Protein AF-A0A2M8GK07-F1 (afdb_monomer)

InterPro domains:
  IPR038731 Glycosyltransferase RgtA/B/C/D-like [PF13231] (9-97)
  IPR050297 Lipid A-modifying glycosyltransferase 83 [PTHR33908] (8-97)

Foldseek 3Di:
DPPPPDPADCVLVVQLVVLCVVPPPDLRSQQVRLLVLLVLLLVLQLLQCVLVVHDNVVSVVVSVCSVPPPVSVVCSRVNGPVSNVSSCVSNVSSVVSVVVVVVVD

Organism: NCBI:txid1974874

Mean predicted aligned error: 6.77 Å

pLDDT: mean 85.04, std 12.64, range [40.5, 95.69]

Structure (mmCIF, N/CA/C/O backbone):
data_AF-A0A2M8GK07-F1
#
_entry.id   AF-A0A2M8GK07-F1
#
loop_
_atom_site.group_PDB
_atom_site.id
_atom_site.type_symbol
_atom_site.label_atom_id
_atom_site.label_alt_id
_atom_site.label_comp_id
_atom_site.label_asym_id
_atom_site.label_entity_id
_atom_site.label_seq_id
_atom_site.pdbx_PDB_ins_code
_atom_site.Cartn_x
_atom_site.Cartn_y
_atom_site.Cartn_z
_atom_site.occupancy
_atom_site.B_iso_or_equiv
_atom_site.auth_seq_id
_atom_site.auth_comp_id
_atom_site.auth_asym_id
_atom_site.auth_atom_id
_atom_site.pdbx_PDB_model_num
ATOM 1 N N . MET A 1 1 ? 33.865 10.974 -9.893 1.00 40.50 1 MET A N 1
ATOM 2 C CA . MET A 1 1 ? 32.898 9.904 -10.215 1.00 40.50 1 MET A CA 1
ATOM 3 C C . MET A 1 1 ? 31.632 10.113 -9.389 1.00 40.50 1 MET A C 1
ATOM 5 O O . MET A 1 1 ? 31.459 9.487 -8.359 1.00 40.50 1 MET A O 1
ATOM 9 N N . HIS A 1 2 ? 30.762 11.023 -9.822 1.00 51.66 2 HIS A N 1
ATOM 10 C CA . HIS A 1 2 ? 29.378 11.112 -9.348 1.00 51.66 2 HIS A CA 1
ATOM 11 C C . HIS A 1 2 ? 28.508 11.088 -10.604 1.00 51.66 2 HIS A C 1
ATOM 13 O O . HIS A 1 2 ? 28.140 12.134 -11.117 1.00 51.66 2 HIS A O 1
ATOM 19 N N . SER A 1 3 ? 28.298 9.898 -11.177 1.00 50.38 3 SER A N 1
ATOM 20 C CA . SER A 1 3 ? 27.507 9.755 -12.414 1.00 50.38 3 SER A CA 1
ATOM 21 C C . SER A 1 3 ? 26.013 9.539 -12.147 1.00 50.38 3 SER A C 1
ATOM 23 O O . SER A 1 3 ? 25.218 9.612 -13.073 1.00 50.38 3 SER A O 1
ATOM 25 N N . PHE A 1 4 ? 25.627 9.303 -10.890 1.00 51.72 4 PHE A N 1
ATOM 26 C CA . PHE A 1 4 ? 24.236 9.130 -10.471 1.00 51.72 4 PHE A CA 1
ATOM 27 C C . PHE A 1 4 ? 23.971 9.953 -9.207 1.00 51.72 4 PHE A C 1
ATOM 29 O O . PHE A 1 4 ? 23.686 9.404 -8.147 1.00 51.72 4 PHE A O 1
ATOM 36 N N . SER A 1 5 ? 24.099 11.281 -9.278 1.00 56.47 5 SER A N 1
ATOM 37 C CA . SER A 1 5 ? 23.607 12.196 -8.230 1.00 56.47 5 SER A CA 1
ATOM 38 C C . SER A 1 5 ? 22.070 12.272 -8.232 1.00 56.47 5 SER A C 1
ATOM 40 O O . SER A 1 5 ? 21.487 13.354 -8.191 1.00 56.47 5 SER A O 1
ATOM 42 N N . GLU A 1 6 ? 21.414 11.120 -8.357 1.00 61.97 6 GLU A N 1
ATOM 43 C CA . GLU A 1 6 ? 19.968 10.975 -8.394 1.00 61.97 6 GLU A CA 1
ATOM 44 C C . GLU A 1 6 ? 19.504 10.642 -6.970 1.00 61.97 6 GLU A C 1
ATOM 46 O O . GLU A 1 6 ? 19.777 9.561 -6.449 1.00 61.97 6 GLU A O 1
ATOM 51 N N . TRP A 1 7 ? 18.810 11.576 -6.319 1.00 62.22 7 TRP A N 1
ATOM 52 C CA . TRP A 1 7 ? 18.302 11.424 -4.948 1.00 62.22 7 TRP A CA 1
ATOM 53 C C . TRP A 1 7 ? 17.007 10.600 -4.902 1.00 62.22 7 TRP A C 1
ATOM 55 O O . TRP A 1 7 ? 16.015 11.011 -4.302 1.00 62.22 7 TRP A O 1
ATOM 6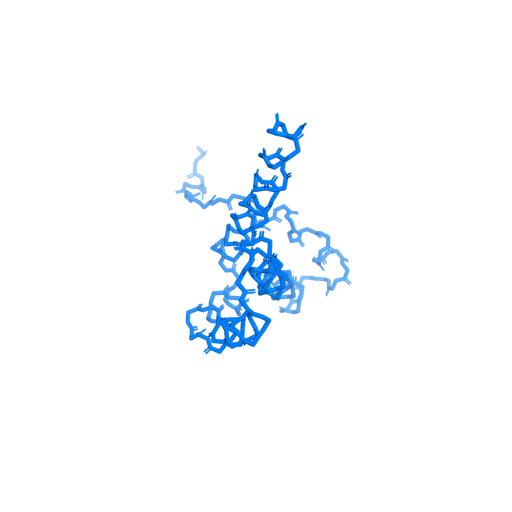5 N N . ARG A 1 8 ? 16.987 9.442 -5.566 1.00 66.62 8 ARG A N 1
ATOM 66 C CA . ARG A 1 8 ? 15.839 8.526 -5.540 1.00 66.62 8 ARG A CA 1
ATOM 67 C C . ARG A 1 8 ? 15.988 7.522 -4.415 1.00 66.62 8 ARG A C 1
ATOM 69 O O . ARG A 1 8 ? 17.069 6.987 -4.184 1.00 66.62 8 ARG A O 1
ATOM 76 N N . ALA A 1 9 ? 14.883 7.231 -3.735 1.00 76.06 9 ALA A N 1
ATOM 77 C CA . ALA A 1 9 ? 14.857 6.185 -2.725 1.00 76.06 9 ALA A CA 1
ATOM 78 C C . ALA A 1 9 ? 15.118 4.820 -3.397 1.00 76.06 9 ALA A C 1
ATOM 80 O O . ALA A 1 9 ? 14.277 4.354 -4.170 1.00 76.06 9 ALA A O 1
ATOM 81 N N . PRO A 1 10 ? 16.240 4.133 -3.100 1.00 78.69 10 PRO A N 1
ATOM 82 C CA . PRO A 1 10 ? 16.615 2.910 -3.810 1.00 78.69 10 PRO A CA 1
ATOM 83 C C . PRO A 1 10 ? 15.772 1.699 -3.387 1.00 78.69 10 PRO A C 1
ATOM 85 O O . PRO A 1 10 ? 15.906 0.621 -3.959 1.00 78.69 10 PRO A O 1
ATOM 88 N N . GLY A 1 11 ? 14.892 1.851 -2.389 1.00 83.12 11 GLY A N 1
ATOM 89 C CA . GLY A 1 11 ? 14.083 0.760 -1.843 1.00 83.12 11 GLY A CA 1
ATOM 90 C C . GLY A 1 11 ? 13.260 0.035 -2.906 1.00 83.12 11 GLY A C 1
ATOM 91 O O . GLY A 1 11 ? 13.220 -1.192 -2.917 1.00 83.12 11 GLY A O 1
ATOM 92 N N . LEU A 1 12 ? 12.674 0.775 -3.851 1.00 84.69 12 LEU A N 1
ATOM 93 C CA . LEU A 1 12 ? 11.911 0.172 -4.941 1.00 84.69 12 LEU A CA 1
ATOM 94 C C . LEU A 1 12 ? 12.812 -0.640 -5.888 1.00 84.69 12 LEU A C 1
ATOM 96 O O . LEU A 1 12 ? 12.431 -1.739 -6.272 1.00 84.69 12 LEU A O 1
ATOM 100 N N . MET A 1 13 ? 14.037 -0.187 -6.173 1.00 84.75 13 MET A N 1
ATOM 101 C CA . MET A 1 13 ? 14.981 -0.917 -7.037 1.00 84.75 13 MET A CA 1
ATOM 102 C C . MET A 1 13 ? 15.346 -2.293 -6.469 1.00 84.75 13 MET A C 1
ATOM 104 O O . MET A 1 13 ? 15.322 -3.286 -7.194 1.00 84.75 13 MET A O 1
ATOM 108 N N . TYR A 1 14 ? 15.634 -2.376 -5.166 1.00 88.25 14 TYR A N 1
ATOM 109 C CA . TYR A 1 14 ? 15.964 -3.653 -4.523 1.00 88.25 14 TYR A CA 1
ATOM 110 C C . TYR A 1 14 ? 14.785 -4.620 -4.524 1.00 88.25 14 TYR A C 1
ATOM 112 O O . TYR A 1 14 ? 14.939 -5.806 -4.808 1.00 88.25 14 TYR A O 1
ATOM 120 N N . VAL A 1 15 ? 13.593 -4.105 -4.239 1.00 88.38 15 VAL A N 1
ATOM 121 C CA . VAL A 1 15 ? 12.374 -4.910 -4.174 1.00 88.38 15 VAL A CA 1
ATOM 122 C C . VAL A 1 15 ? 11.935 -5.391 -5.560 1.00 88.38 15 VAL A C 1
ATOM 124 O O . VAL A 1 15 ? 11.298 -6.435 -5.671 1.00 88.38 15 VAL A O 1
ATOM 127 N N . MET A 1 16 ? 12.310 -4.683 -6.625 1.00 88.12 16 MET A N 1
ATOM 128 C CA . MET A 1 16 ? 12.039 -5.091 -8.003 1.00 88.12 16 MET A CA 1
ATOM 129 C C . MET A 1 16 ? 12.948 -6.208 -8.519 1.00 88.12 16 MET A C 1
ATOM 131 O O . MET A 1 16 ? 12.544 -6.927 -9.431 1.00 88.12 16 MET A O 1
ATOM 135 N N . MET A 1 17 ? 14.130 -6.405 -7.929 1.00 88.50 17 MET A N 1
ATOM 136 C CA . MET A 1 17 ? 15.085 -7.444 -8.334 1.00 88.50 17 MET A CA 1
ATOM 137 C C . MET A 1 17 ? 14.461 -8.852 -8.495 1.00 88.50 17 MET A C 1
ATOM 139 O O . MET A 1 17 ? 14.679 -9.461 -9.544 1.00 88.50 17 MET A O 1
ATOM 143 N N . PRO A 1 18 ? 13.650 -9.384 -7.553 1.00 89.12 18 PRO A N 1
ATOM 144 C CA . PRO A 1 18 ? 12.994 -10.682 -7.741 1.00 89.12 18 PRO A CA 1
ATOM 145 C C . PRO A 1 18 ? 11.964 -10.690 -8.879 1.00 89.12 18 PRO A C 1
ATOM 147 O O . PRO A 1 18 ? 11.862 -11.683 -9.593 1.00 89.12 18 PRO A O 1
ATOM 150 N N . PHE A 1 19 ? 11.230 -9.595 -9.095 1.00 88.56 19 PHE A N 1
ATOM 151 C CA . PHE A 1 19 ? 10.251 -9.511 -10.185 1.00 88.56 19 PHE A CA 1
ATOM 152 C C . PHE A 1 19 ? 10.945 -9.510 -11.550 1.00 88.56 19 PHE A C 1
ATOM 154 O O . PHE A 1 19 ? 10.533 -10.235 -12.451 1.00 88.56 19 PHE A O 1
ATOM 161 N N . ILE A 1 20 ? 12.048 -8.772 -11.678 1.00 89.81 20 ILE A N 1
ATOM 162 C CA . ILE A 1 20 ? 12.864 -8.743 -12.897 1.00 89.81 20 ILE A CA 1
ATOM 163 C C . ILE A 1 20 ? 13.534 -10.103 -13.140 1.00 89.81 20 ILE A C 1
ATOM 165 O O . ILE A 1 20 ? 13.640 -10.536 -14.280 1.00 89.81 20 ILE A O 1
ATOM 169 N N . SER A 1 21 ? 13.944 -10.814 -12.086 1.00 89.06 21 SER A N 1
ATOM 170 C CA . SER A 1 21 ? 14.508 -12.165 -12.214 1.00 89.06 21 SER A CA 1
ATOM 171 C C . SER A 1 21 ? 13.505 -13.172 -12.800 1.00 89.06 21 SER A C 1
ATOM 173 O O . SER A 1 21 ? 13.878 -14.017 -13.608 1.00 89.06 21 SER A O 1
ATOM 175 N N . ILE A 1 22 ? 12.221 -13.059 -12.436 1.00 90.38 22 ILE A N 1
ATOM 176 C CA . ILE A 1 22 ? 11.161 -13.971 -12.898 1.00 90.38 22 ILE A CA 1
ATOM 177 C C . ILE A 1 22 ? 10.660 -13.599 -14.301 1.00 90.38 22 ILE A C 1
ATOM 179 O O . ILE A 1 22 ? 10.482 -14.476 -15.142 1.00 90.38 22 ILE A O 1
ATOM 183 N N . PHE A 1 23 ? 10.405 -12.312 -14.551 1.00 87.19 23 PHE A N 1
ATOM 184 C CA . PHE A 1 23 ? 9.777 -11.827 -15.789 1.00 87.19 23 PHE A CA 1
ATOM 185 C C . PHE A 1 23 ? 10.779 -11.324 -16.839 1.00 87.19 23 PHE A C 1
ATOM 187 O O . PHE A 1 23 ? 10.387 -10.993 -17.955 1.00 87.19 23 PHE A O 1
ATOM 194 N N . GLY A 1 24 ? 12.066 -11.261 -16.500 1.00 88.31 24 GLY A N 1
ATOM 195 C CA . GLY A 1 24 ? 13.106 -10.678 -17.339 1.00 88.31 24 GLY A CA 1
ATOM 196 C C . GLY A 1 24 ? 13.102 -9.146 -17.336 1.00 88.31 24 GLY A C 1
ATOM 197 O O . GLY A 1 24 ? 12.310 -8.484 -16.662 1.00 88.31 24 GLY A O 1
ATOM 198 N N . LEU A 1 25 ? 14.008 -8.569 -18.128 1.00 85.94 25 LEU A N 1
ATOM 199 C CA . LEU A 1 25 ? 14.140 -7.122 -18.358 1.00 85.94 25 LEU A CA 1
ATOM 200 C C . LEU A 1 25 ? 13.110 -6.599 -19.377 1.00 85.94 25 LEU A C 1
ATOM 202 O O . LEU A 1 25 ? 13.427 -5.764 -20.220 1.00 85.94 25 LEU A O 1
ATOM 206 N N . ASP A 1 26 ? 11.890 -7.123 -19.318 1.00 88.31 26 ASP A N 1
ATOM 207 C CA . ASP A 1 26 ? 10.782 -6.715 -20.176 1.00 88.31 26 ASP A CA 1
ATOM 208 C C . ASP A 1 26 ? 9.887 -5.683 -19.464 1.00 88.31 26 ASP A C 1
ATOM 210 O O . ASP A 1 26 ? 9.976 -5.475 -18.247 1.00 88.31 26 ASP A O 1
ATOM 214 N N . GLU A 1 27 ? 8.978 -5.050 -20.205 1.00 85.75 27 GLU A N 1
ATOM 215 C CA . GLU A 1 27 ? 8.013 -4.086 -19.664 1.00 85.75 27 GLU A CA 1
ATOM 216 C C . GLU A 1 27 ? 7.202 -4.671 -18.501 1.00 85.75 27 GLU A C 1
ATOM 218 O O . GLU A 1 27 ? 6.885 -3.966 -17.538 1.00 85.75 27 GLU A O 1
ATOM 223 N N . TRP A 1 28 ? 6.911 -5.971 -18.551 1.00 84.25 28 TRP A N 1
ATOM 224 C CA . TRP A 1 28 ? 6.232 -6.695 -17.481 1.00 84.25 28 TRP A CA 1
ATOM 225 C C . TRP A 1 28 ? 7.067 -6.780 -16.202 1.00 84.25 28 TRP A C 1
ATOM 227 O O . TRP A 1 28 ? 6.542 -6.509 -15.121 1.00 84.25 28 TRP A O 1
ATOM 237 N N . GLY A 1 29 ? 8.367 -7.069 -16.298 1.00 84.81 29 GLY A N 1
ATOM 238 C CA . GLY A 1 29 ? 9.240 -7.185 -15.125 1.00 84.81 29 GLY A CA 1
ATOM 239 C C . GLY A 1 29 ? 9.355 -5.881 -14.340 1.00 84.81 29 GLY A C 1
ATOM 240 O O . GLY A 1 29 ? 9.373 -5.891 -13.108 1.00 84.81 29 GLY A O 1
ATOM 241 N N . VAL A 1 30 ? 9.335 -4.747 -15.044 1.00 85.06 30 VAL A N 1
ATOM 242 C CA . VAL A 1 30 ? 9.421 -3.419 -14.422 1.00 85.06 30 VAL A CA 1
ATOM 243 C C . VAL A 1 30 ? 8.055 -2.924 -13.915 1.00 85.06 30 VAL A C 1
ATOM 245 O O . VAL A 1 30 ? 7.978 -2.179 -12.941 1.00 85.06 30 VAL A O 1
ATOM 248 N N . ARG A 1 31 ? 6.940 -3.343 -14.523 1.00 85.31 31 ARG A N 1
ATOM 249 C CA . ARG A 1 31 ? 5.601 -2.851 -14.142 1.00 85.31 31 ARG A CA 1
ATOM 250 C C . ARG A 1 31 ? 4.913 -3.690 -13.070 1.00 85.31 31 ARG A C 1
ATOM 252 O O . ARG A 1 31 ? 4.167 -3.138 -12.265 1.00 85.31 31 ARG A O 1
ATOM 259 N N . VAL A 1 32 ? 5.157 -5.000 -13.026 1.00 88.12 32 VAL A N 1
ATOM 260 C CA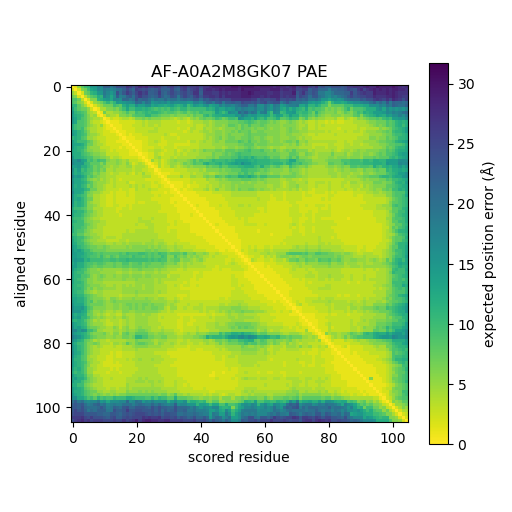 . VAL A 1 32 ? 4.463 -5.901 -12.089 1.00 88.12 32 VAL A CA 1
ATOM 261 C C . VAL A 1 32 ? 4.813 -5.583 -10.636 1.00 88.12 32 VAL A C 1
ATOM 263 O O . VAL A 1 32 ? 3.912 -5.536 -9.803 1.00 88.12 32 VAL A O 1
ATOM 266 N N . GLY A 1 33 ? 6.083 -5.303 -10.325 1.00 88.88 33 GLY A N 1
ATOM 267 C CA . GLY A 1 33 ? 6.512 -4.996 -8.955 1.00 88.88 33 GLY A CA 1
ATOM 268 C C . GLY A 1 33 ? 5.703 -3.852 -8.318 1.00 88.88 33 GLY A C 1
ATOM 269 O O . GLY A 1 33 ? 4.997 -4.083 -7.335 1.00 88.88 33 GLY A O 1
ATOM 270 N N . PRO A 1 34 ? 5.726 -2.633 -8.887 1.00 90.12 34 PRO A N 1
ATOM 271 C CA . PRO A 1 34 ? 4.966 -1.489 -8.376 1.00 90.12 34 PRO A CA 1
ATOM 272 C C . PRO A 1 34 ? 3.450 -1.717 -8.306 1.00 90.12 34 PRO A C 1
ATOM 274 O O . PRO A 1 34 ? 2.803 -1.261 -7.361 1.00 90.12 34 PRO A O 1
ATOM 277 N N . VAL A 1 35 ? 2.876 -2.457 -9.264 1.00 90.75 35 VAL A N 1
ATOM 278 C CA . VAL A 1 35 ? 1.450 -2.820 -9.253 1.00 90.75 35 VAL A CA 1
ATOM 279 C C . VAL A 1 35 ? 1.119 -3.708 -8.056 1.00 90.75 35 VAL A C 1
ATOM 281 O O . VAL A 1 35 ? 0.127 -3.456 -7.375 1.00 90.75 35 VAL A O 1
ATOM 284 N N . VAL A 1 36 ? 1.963 -4.696 -7.743 1.00 92.31 36 VAL A N 1
ATOM 285 C CA . VAL A 1 36 ? 1.777 -5.567 -6.572 1.00 92.31 36 VAL A CA 1
ATOM 286 C C . VAL A 1 36 ? 1.756 -4.748 -5.280 1.00 92.31 36 VAL A C 1
ATOM 288 O O . VAL A 1 36 ? 0.844 -4.922 -4.472 1.00 92.31 36 VAL A O 1
ATOM 291 N N . PHE A 1 37 ? 2.684 -3.801 -5.100 1.00 92.25 37 PHE A N 1
ATOM 292 C CA . PHE A 1 37 ? 2.671 -2.912 -3.926 1.00 92.25 37 PHE A CA 1
ATOM 293 C C . PHE A 1 37 ? 1.478 -1.954 -3.917 1.00 92.25 37 PHE A C 1
ATOM 295 O O . PHE A 1 37 ? 0.923 -1.678 -2.853 1.00 92.25 37 PHE A O 1
ATOM 302 N N . GLY A 1 38 ? 1.030 -1.498 -5.088 1.00 91.62 38 GLY A N 1
ATOM 303 C CA . GLY A 1 38 ? -0.209 -0.739 -5.242 1.00 91.62 38 GLY A CA 1
ATOM 304 C C . GLY A 1 38 ? -1.423 -1.511 -4.724 1.00 91.62 38 GLY A C 1
ATOM 305 O O . GLY A 1 38 ? -2.135 -1.022 -3.848 1.00 91.62 38 GLY A O 1
ATOM 306 N N . VAL A 1 39 ? -1.628 -2.746 -5.182 1.00 93.06 39 VAL A N 1
ATOM 307 C CA . VAL A 1 39 ? -2.747 -3.591 -4.728 1.00 93.06 39 VAL A CA 1
ATOM 308 C C . VAL A 1 39 ? -2.629 -3.917 -3.239 1.00 93.06 39 VAL A C 1
ATOM 310 O O . VAL A 1 39 ? -3.612 -3.832 -2.500 1.00 93.06 39 VAL A O 1
ATOM 313 N N . LEU A 1 40 ? -1.418 -4.225 -2.771 1.00 93.88 40 LEU A N 1
ATOM 314 C CA . LEU A 1 40 ? -1.171 -4.533 -1.367 1.00 93.88 40 LEU A CA 1
ATOM 315 C C . LEU A 1 40 ? -1.485 -3.332 -0.461 1.00 93.88 40 LEU A C 1
ATOM 317 O O . LEU A 1 40 ? -2.038 -3.514 0.621 1.00 93.88 40 LEU A O 1
ATOM 321 N N . SER A 1 41 ? -1.224 -2.106 -0.922 1.00 93.62 41 SER A N 1
ATOM 322 C CA . SER A 1 41 ? -1.582 -0.885 -0.193 1.00 93.62 41 SER A CA 1
ATOM 323 C C . SER A 1 41 ? -3.100 -0.721 -0.009 1.00 93.62 41 SER A C 1
ATOM 325 O O . SER A 1 41 ? -3.537 -0.320 1.068 1.00 93.62 41 SER A O 1
ATOM 327 N N . ILE A 1 42 ? -3.915 -1.113 -1.001 1.00 94.19 42 ILE A N 1
ATOM 328 C CA . ILE A 1 42 ? -5.387 -1.078 -0.912 1.00 94.19 42 ILE A CA 1
ATOM 329 C C . ILE A 1 42 ? -5.879 -2.075 0.141 1.00 94.19 42 ILE A C 1
ATOM 331 O O . ILE A 1 42 ? -6.707 -1.735 0.990 1.00 94.19 42 ILE A O 1
ATOM 335 N N . LEU A 1 43 ? -5.328 -3.293 0.130 1.00 94.38 43 LEU A N 1
ATOM 336 C CA . LEU A 1 43 ? -5.625 -4.310 1.142 1.00 94.38 43 LEU A CA 1
ATOM 337 C C . LEU A 1 43 ? -5.206 -3.851 2.542 1.00 94.38 43 LEU A C 1
ATOM 339 O O . LEU A 1 43 ? -5.987 -3.962 3.487 1.00 94.38 43 LEU A O 1
ATOM 343 N N . GLY A 1 44 ? -4.003 -3.291 2.674 1.00 93.38 44 GLY A N 1
ATOM 344 C CA . GLY A 1 44 ? -3.514 -2.734 3.932 1.00 93.38 44 GLY A CA 1
ATOM 345 C C . GLY A 1 44 ? -4.433 -1.635 4.466 1.00 93.38 44 GLY A C 1
ATOM 346 O O . GLY A 1 44 ? -4.709 -1.592 5.663 1.00 93.38 44 GLY A O 1
ATOM 347 N N . PHE A 1 45 ? -4.962 -0.783 3.585 1.00 94.50 45 PHE A N 1
ATOM 348 C CA . PHE A 1 45 ? -5.842 0.315 3.971 1.00 94.50 45 PHE A CA 1
ATOM 349 C C . PHE A 1 45 ? -7.180 -0.198 4.509 1.00 94.50 45 PHE A C 1
ATOM 351 O O . PHE A 1 45 ? -7.638 0.243 5.562 1.00 94.50 45 PHE A O 1
ATOM 358 N N . TYR A 1 46 ? -7.763 -1.199 3.847 1.00 95.25 46 TYR A N 1
ATOM 359 C CA . TYR A 1 46 ? -8.962 -1.879 4.335 1.00 95.25 46 TYR A CA 1
ATOM 360 C C . TYR A 1 46 ? -8.748 -2.509 5.723 1.00 95.25 46 TYR A C 1
ATOM 362 O O . TYR A 1 46 ? -9.566 -2.315 6.626 1.00 95.25 46 TYR A O 1
ATOM 370 N N . LEU A 1 47 ? -7.631 -3.221 5.922 1.00 92.94 47 LEU A N 1
ATOM 371 C CA . LEU A 1 47 ? -7.294 -3.846 7.207 1.00 92.94 47 LEU A CA 1
ATOM 372 C C . LEU A 1 47 ? -7.066 -2.813 8.317 1.00 92.94 47 LEU A C 1
ATOM 374 O O . LEU A 1 47 ? -7.493 -3.020 9.455 1.00 92.94 47 LEU A O 1
ATOM 378 N N . LEU A 1 48 ? -6.433 -1.687 7.989 1.00 93.06 48 LEU A N 1
ATOM 379 C CA . LEU A 1 48 ? -6.231 -0.571 8.908 1.00 93.06 48 LEU A CA 1
ATOM 380 C C . LEU A 1 48 ? -7.566 0.012 9.377 1.00 93.06 48 LEU A C 1
ATOM 382 O O . LEU A 1 48 ? -7.758 0.182 10.580 1.00 93.06 48 LEU A O 1
ATOM 386 N N . LEU A 1 49 ? -8.511 0.257 8.465 1.00 93.25 49 LEU A N 1
ATOM 387 C CA . LEU A 1 49 ? -9.829 0.792 8.824 1.00 93.25 49 LEU A CA 1
ATOM 388 C C . LEU A 1 49 ? -10.626 -0.181 9.698 1.00 93.25 49 LEU A C 1
ATOM 390 O O . LEU A 1 49 ? -11.206 0.232 10.704 1.00 93.25 49 LEU A O 1
ATOM 394 N N . LEU A 1 50 ? -10.593 -1.478 9.373 1.00 92.00 50 LEU A N 1
ATOM 395 C CA . LEU A 1 50 ? -11.191 -2.508 10.225 1.00 92.00 50 LEU A CA 1
ATOM 396 C C . LEU A 1 50 ? -10.597 -2.496 11.634 1.00 92.00 50 LEU A C 1
ATOM 398 O O . LEU A 1 50 ? -11.326 -2.653 12.611 1.00 92.00 50 LEU A O 1
ATOM 402 N N . LYS A 1 51 ? -9.283 -2.282 11.759 1.00 90.69 51 LYS A N 1
ATOM 403 C CA . LYS A 1 51 ? -8.616 -2.274 13.063 1.00 90.69 51 LYS A CA 1
ATOM 404 C C . LYS A 1 51 ? -8.993 -1.068 13.928 1.00 90.69 51 LYS A C 1
ATOM 406 O O . LYS A 1 51 ? -8.956 -1.178 15.150 1.00 90.69 51 LYS A O 1
ATOM 411 N N . ILE A 1 52 ? -9.383 0.049 13.318 1.00 90.69 52 ILE A N 1
ATOM 412 C CA . ILE A 1 52 ? -9.837 1.267 14.014 1.00 90.69 52 ILE A CA 1
ATOM 413 C C . ILE A 1 52 ? -11.347 1.190 14.352 1.00 90.69 52 ILE A C 1
ATOM 415 O O . ILE A 1 52 ? -11.939 2.167 14.795 1.00 90.69 52 ILE A O 1
ATOM 419 N N . ASN A 1 53 ? -11.987 0.020 14.205 1.00 90.12 53 ASN A N 1
ATOM 420 C CA . ASN A 1 53 ? -13.425 -0.186 14.436 1.00 90.12 53 ASN A CA 1
ATOM 421 C C . ASN A 1 53 ? -14.331 0.681 13.540 1.00 90.12 53 ASN A C 1
ATOM 423 O O . ASN A 1 53 ? -15.434 1.063 13.933 1.00 90.12 53 ASN A O 1
ATOM 427 N N . VAL A 1 54 ? -13.894 0.976 12.312 1.00 91.62 54 VAL A N 1
ATOM 428 C CA . VAL A 1 54 ? -14.762 1.584 11.295 1.00 91.62 54 VAL A CA 1
ATOM 429 C C . VAL A 1 54 ? -15.777 0.543 10.807 1.00 91.62 54 VAL A C 1
ATOM 431 O O . VAL A 1 54 ? -15.489 -0.655 10.745 1.00 91.62 54 VAL A O 1
ATOM 434 N N . SER A 1 55 ? -16.992 0.980 10.465 1.00 93.88 55 SER A N 1
ATOM 435 C CA . SER A 1 55 ? -18.024 0.067 9.970 1.00 93.88 55 SER A CA 1
ATOM 436 C C . SER A 1 55 ? -17.590 -0.592 8.656 1.00 93.88 55 SER A C 1
ATOM 438 O O . SER A 1 55 ? -17.015 0.046 7.772 1.00 93.88 55 SER A O 1
ATOM 440 N N . LYS A 1 56 ? -17.895 -1.886 8.498 1.00 91.62 56 LYS A N 1
ATOM 441 C CA . LYS A 1 56 ? -17.436 -2.694 7.354 1.00 91.62 56 LYS A CA 1
ATOM 442 C C . LYS A 1 56 ? -17.815 -2.089 5.996 1.00 91.62 56 LYS A C 1
ATOM 444 O O . LYS A 1 56 ? -17.022 -2.147 5.058 1.00 91.62 56 LYS A O 1
ATOM 449 N N . ASN A 1 57 ? -18.993 -1.472 5.910 1.00 93.31 57 ASN A N 1
ATOM 450 C CA . ASN A 1 57 ? -19.464 -0.805 4.696 1.00 93.31 57 ASN A CA 1
ATOM 451 C C . ASN A 1 57 ? -18.585 0.400 4.345 1.00 93.31 57 ASN A C 1
ATOM 453 O O . ASN A 1 57 ? -18.186 0.547 3.194 1.00 93.31 57 ASN A O 1
ATOM 457 N N . ILE A 1 58 ? -18.232 1.221 5.339 1.00 93.06 58 ILE A N 1
ATOM 458 C CA . ILE A 1 58 ? -17.346 2.371 5.139 1.00 93.06 58 ILE A CA 1
ATOM 459 C C . ILE A 1 58 ? -15.945 1.884 4.755 1.00 93.06 58 ILE A C 1
ATOM 461 O O . ILE A 1 58 ? -15.378 2.413 3.808 1.00 93.06 58 ILE A O 1
ATOM 465 N N . CYS A 1 59 ? -15.421 0.827 5.388 1.00 93.31 59 CYS A N 1
ATOM 466 C CA . CYS A 1 59 ? -14.120 0.257 5.019 1.00 93.31 59 CYS A CA 1
ATOM 467 C C . CYS A 1 59 ? -14.058 -0.156 3.541 1.00 93.31 59 CYS A C 1
ATOM 469 O O . CYS A 1 59 ? -13.077 0.143 2.861 1.00 93.31 59 CYS A O 1
ATOM 471 N N . LEU A 1 60 ? -15.100 -0.831 3.039 1.00 93.31 60 LEU A N 1
ATOM 472 C CA . LEU A 1 60 ? -15.178 -1.252 1.637 1.00 93.31 60 LEU A CA 1
ATOM 473 C C . LEU A 1 60 ? -15.274 -0.058 0.686 1.00 93.31 60 LEU A C 1
ATOM 475 O O . LEU A 1 60 ? -14.558 -0.022 -0.311 1.00 93.31 60 LEU A O 1
ATOM 479 N N . ILE A 1 61 ? -16.112 0.930 1.009 1.00 95.69 61 IL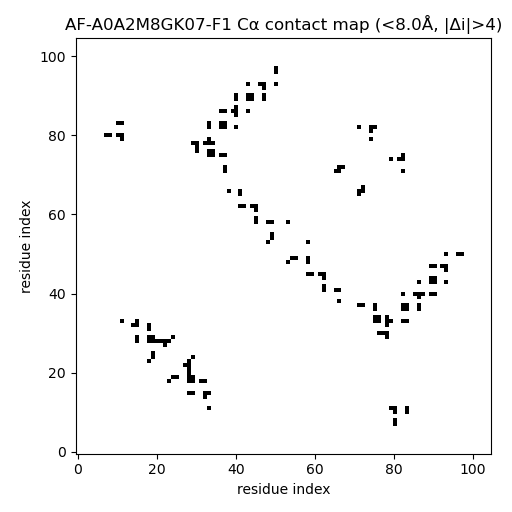E A N 1
ATOM 480 C CA . ILE A 1 61 ? -16.256 2.145 0.199 1.00 95.69 61 ILE A CA 1
ATOM 481 C C . ILE A 1 61 ? -14.933 2.914 0.160 1.00 95.69 61 ILE A C 1
ATOM 483 O O . ILE A 1 61 ? -14.482 3.300 -0.912 1.00 95.69 61 ILE A O 1
ATOM 487 N N . SER A 1 62 ? -14.266 3.095 1.299 1.00 93.50 62 SER A N 1
ATOM 488 C CA . SER A 1 62 ? -12.981 3.791 1.372 1.00 93.50 62 SER A CA 1
ATOM 489 C C . SER A 1 62 ? -11.875 3.055 0.611 1.00 93.50 62 SER A C 1
ATOM 491 O O . SER A 1 62 ? -11.098 3.697 -0.094 1.00 93.50 62 SER A O 1
ATOM 493 N N . ALA A 1 63 ? -11.815 1.722 0.694 1.00 93.69 63 ALA A N 1
ATOM 494 C CA . ALA A 1 63 ? -10.864 0.923 -0.082 1.00 93.69 63 ALA A CA 1
ATOM 495 C C . ALA A 1 63 ? -11.144 1.001 -1.593 1.00 93.69 63 ALA A C 1
ATOM 497 O O . ALA A 1 63 ? -10.213 1.131 -2.386 1.00 93.69 63 ALA A O 1
ATOM 498 N N . PHE A 1 64 ? -12.418 0.986 -1.990 1.00 94.75 64 PHE A N 1
ATOM 499 C CA . PHE A 1 64 ? -12.827 1.167 -3.382 1.00 94.75 64 PHE A CA 1
ATOM 500 C C . PHE A 1 64 ? -12.470 2.562 -3.910 1.00 94.75 64 PHE A C 1
ATOM 502 O O . PHE A 1 64 ? -11.904 2.686 -4.993 1.00 94.75 64 PHE A O 1
ATOM 509 N N . LEU A 1 65 ? -12.727 3.613 -3.128 1.00 94.94 65 LEU A N 1
ATOM 510 C CA . LEU A 1 65 ? -12.357 4.982 -3.490 1.00 94.94 65 LEU A CA 1
ATOM 511 C C . LEU A 1 65 ? -10.843 5.124 -3.670 1.00 94.94 65 LEU A C 1
ATOM 513 O O . LEU A 1 65 ? -10.40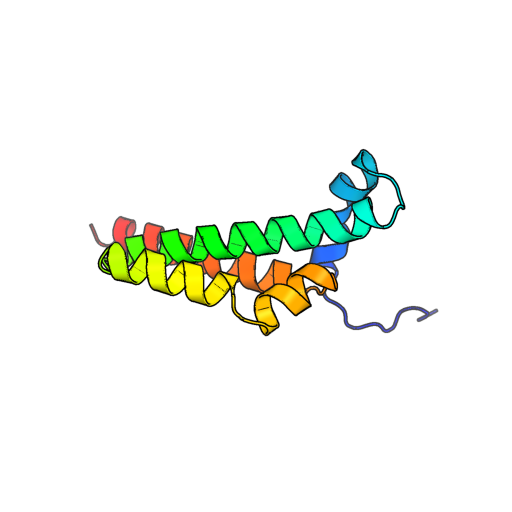6 5.741 -4.639 1.00 94.94 65 LEU A O 1
ATOM 517 N N . LEU A 1 66 ? -10.041 4.510 -2.794 1.00 92.56 66 LEU A N 1
ATOM 518 C CA . LEU A 1 66 ? -8.585 4.492 -2.942 1.00 92.56 66 LEU A CA 1
ATOM 519 C C . LEU A 1 66 ? -8.165 3.795 -4.245 1.00 92.56 66 LEU A C 1
ATOM 521 O O . LEU A 1 66 ? -7.336 4.332 -4.974 1.00 92.56 66 LEU A O 1
ATOM 525 N N . ALA A 1 67 ? -8.779 2.652 -4.566 1.00 92.06 67 ALA A N 1
ATOM 526 C CA . ALA A 1 67 ? -8.481 1.885 -5.775 1.00 92.06 67 ALA A CA 1
ATOM 527 C C .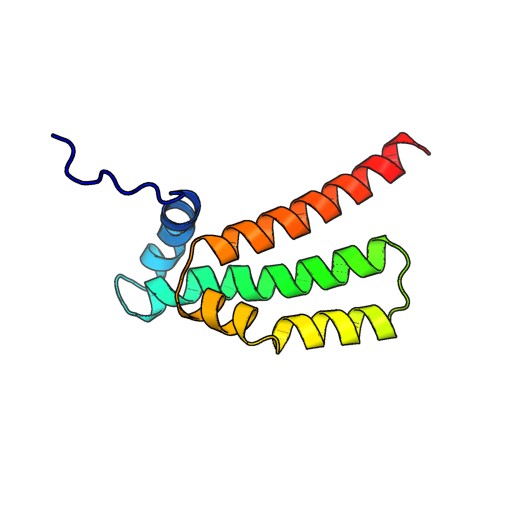 ALA A 1 67 ? -8.804 2.642 -7.076 1.00 92.06 67 ALA A C 1
ATOM 529 O O . ALA A 1 67 ? -8.097 2.487 -8.068 1.00 92.06 67 ALA A O 1
ATOM 530 N N . VAL A 1 68 ? -9.859 3.464 -7.080 1.00 94.31 68 VAL A N 1
ATOM 531 C CA . VAL A 1 68 ? -10.292 4.247 -8.255 1.00 94.31 68 VAL A CA 1
ATOM 532 C C . VAL A 1 68 ? -9.617 5.625 -8.310 1.00 94.31 68 VAL A C 1
ATOM 534 O O . VAL A 1 68 ? -9.718 6.337 -9.309 1.00 94.31 68 VAL A O 1
ATOM 537 N N . THR A 1 69 ? -8.892 6.022 -7.260 1.00 93.75 69 THR A N 1
ATOM 538 C CA . THR A 1 69 ? -8.254 7.340 -7.209 1.00 93.75 69 THR A CA 1
ATOM 539 C C . THR A 1 69 ? -7.201 7.470 -8.324 1.00 93.75 69 THR A C 1
ATOM 541 O O . THR A 1 69 ? -6.261 6.671 -8.363 1.00 93.75 69 THR A O 1
ATOM 544 N N . PRO A 1 70 ? -7.278 8.505 -9.190 1.00 88.88 70 PRO A N 1
ATOM 545 C CA . PRO A 1 70 ? -6.385 8.650 -10.345 1.00 88.88 70 PRO A CA 1
ATOM 546 C C . PRO A 1 70 ? -4.901 8.647 -9.976 1.00 88.88 70 PRO A C 1
ATOM 548 O O . PRO A 1 70 ? -4.087 8.022 -10.652 1.00 88.88 70 PRO A O 1
ATOM 551 N N . TRP A 1 71 ? -4.557 9.297 -8.863 1.00 86.50 71 TRP A N 1
ATOM 552 C CA . TRP A 1 71 ? -3.191 9.350 -8.349 1.00 86.50 71 TRP A CA 1
ATOM 553 C C . TRP A 1 71 ? -2.655 7.969 -7.975 1.00 86.50 71 TRP A C 1
ATOM 555 O O . TRP A 1 71 ? -1.519 7.645 -8.310 1.00 86.50 71 TRP A O 1
ATOM 565 N N . HIS A 1 72 ? -3.474 7.141 -7.322 1.00 88.88 72 HIS A N 1
ATOM 566 C CA . HIS A 1 72 ? -3.076 5.797 -6.904 1.00 88.88 72 HIS A CA 1
ATOM 567 C C . HIS A 1 72 ? -2.766 4.923 -8.126 1.00 88.88 72 HIS A C 1
ATOM 569 O O . HIS A 1 72 ? -1.674 4.367 -8.233 1.00 88.88 72 HIS A O 1
ATOM 575 N N . ILE A 1 73 ? -3.654 4.946 -9.124 1.00 88.56 73 ILE A N 1
ATOM 576 C CA . ILE A 1 73 ? -3.478 4.226 -10.392 1.00 88.56 73 ILE A CA 1
ATOM 577 C C . ILE A 1 73 ? -2.246 4.732 -11.158 1.00 88.56 73 ILE A C 1
ATOM 579 O O . ILE A 1 73 ? -1.445 3.936 -11.654 1.00 88.56 73 ILE A O 1
ATOM 583 N N . GLN A 1 74 ? -2.068 6.053 -11.261 1.00 89.50 74 GLN A N 1
ATOM 584 C CA . GLN A 1 74 ? -0.967 6.650 -12.016 1.00 89.50 74 GLN A CA 1
ATOM 585 C C . GLN A 1 74 ? 0.396 6.301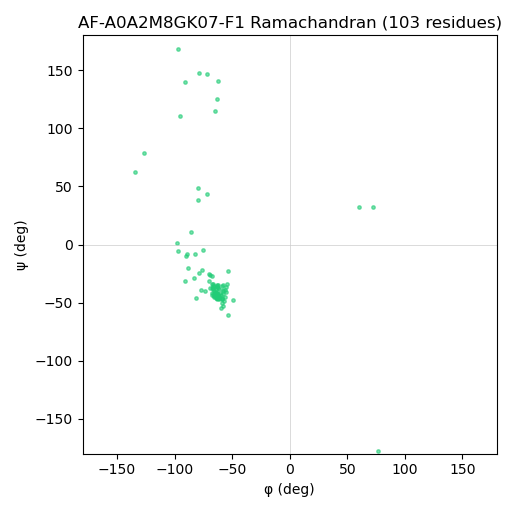 -11.408 1.00 89.50 74 GLN A C 1
ATOM 587 O O . GLN A 1 74 ? 1.310 5.934 -12.149 1.00 89.50 74 GLN A O 1
ATOM 592 N N . TYR A 1 75 ? 0.538 6.362 -10.082 1.00 85.81 75 TYR A N 1
ATOM 593 C CA . TYR A 1 75 ? 1.794 6.003 -9.421 1.00 85.81 75 TYR A CA 1
ATOM 594 C C . TYR A 1 75 ? 2.082 4.501 -9.496 1.00 85.81 75 TYR A C 1
ATOM 596 O O . TYR A 1 75 ? 3.234 4.128 -9.729 1.00 85.81 75 TYR A O 1
ATOM 604 N N . SER A 1 76 ? 1.059 3.644 -9.381 1.00 86.25 76 SER A N 1
ATOM 605 C CA . SER A 1 76 ? 1.216 2.192 -9.545 1.00 86.25 76 SER A CA 1
ATOM 606 C C . SER A 1 76 ? 1.583 1.772 -10.958 1.00 86.25 76 SER A C 1
ATOM 608 O O . SER A 1 76 ? 2.362 0.838 -11.124 1.00 86.25 76 SER A O 1
ATOM 610 N N . ARG A 1 77 ? 1.095 2.479 -11.979 1.00 84.69 77 ARG A N 1
ATOM 611 C CA . ARG A 1 77 ? 1.436 2.187 -13.376 1.00 84.69 77 ARG A CA 1
ATOM 612 C C . ARG A 1 77 ? 2.825 2.688 -13.771 1.00 84.69 77 ARG A C 1
ATOM 614 O O . ARG A 1 77 ? 3.515 2.023 -14.536 1.00 84.69 77 ARG A O 1
ATOM 621 N N . SER A 1 78 ? 3.218 3.865 -13.289 1.00 80.81 78 SER A N 1
ATOM 622 C CA . SER A 1 78 ? 4.474 4.516 -13.683 1.00 80.81 78 SER A CA 1
ATOM 62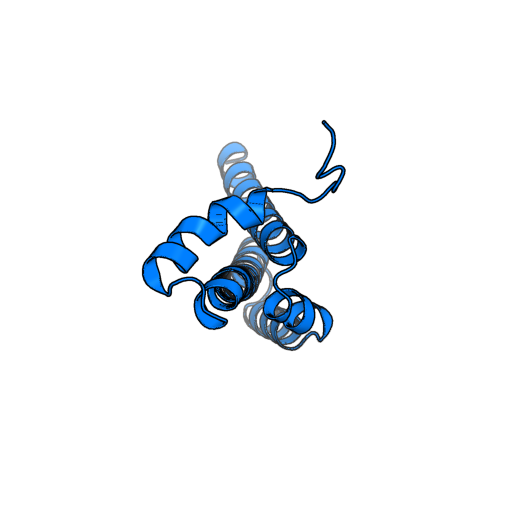3 C C . SER A 1 78 ? 5.706 4.011 -12.923 1.00 80.81 78 SER A C 1
ATOM 625 O O . SER A 1 78 ? 6.819 4.381 -13.277 1.00 80.81 78 SER A O 1
ATOM 627 N N . GLY A 1 79 ? 5.531 3.175 -11.895 1.00 78.75 79 GLY A N 1
ATOM 628 C CA . GLY A 1 79 ? 6.645 2.554 -11.174 1.00 78.75 79 GLY A CA 1
ATOM 629 C C . GLY A 1 79 ? 7.443 3.501 -10.278 1.00 78.75 79 GLY A C 1
ATOM 630 O O . GLY A 1 79 ? 8.645 3.322 -10.111 1.00 78.75 79 GLY A O 1
ATOM 631 N N . PHE A 1 80 ? 6.781 4.507 -9.700 1.00 82.19 80 PHE A N 1
ATOM 632 C CA . PHE A 1 80 ? 7.415 5.445 -8.769 1.00 82.19 80 PHE A CA 1
ATOM 633 C C . PHE A 1 80 ? 7.571 4.854 -7.368 1.00 82.19 80 PHE A C 1
ATOM 635 O O . PHE A 1 80 ? 6.682 4.159 -6.873 1.00 82.19 80 PHE A O 1
ATOM 642 N N . GLU A 1 81 ? 8.640 5.244 -6.673 1.00 84.00 81 GLU A N 1
ATOM 643 C CA . GLU A 1 81 ? 8.954 4.885 -5.283 1.00 84.00 81 GLU A CA 1
ATOM 644 C C . GLU A 1 81 ? 7.822 5.183 -4.287 1.00 84.00 81 GLU A C 1
ATOM 646 O O . GLU A 1 81 ? 7.715 4.533 -3.244 1.00 84.00 81 GLU A O 1
ATOM 651 N N . ILE A 1 82 ? 6.933 6.114 -4.642 1.00 86.50 82 ILE A N 1
ATOM 652 C CA . ILE A 1 82 ? 5.755 6.495 -3.860 1.00 86.50 82 ILE A CA 1
ATOM 653 C C . ILE A 1 82 ? 4.844 5.286 -3.614 1.00 86.50 82 ILE A C 1
ATOM 655 O O . ILE A 1 82 ? 4.291 5.166 -2.526 1.00 86.50 82 ILE A O 1
ATOM 659 N N . THR A 1 83 ? 4.729 4.344 -4.558 1.00 89.88 83 THR A N 1
ATOM 660 C CA . THR A 1 83 ? 3.906 3.139 -4.338 1.00 89.88 83 THR A CA 1
ATOM 661 C C . THR A 1 83 ? 4.405 2.278 -3.190 1.00 89.88 83 THR A C 1
ATOM 663 O O . THR A 1 83 ? 3.616 1.866 -2.336 1.00 89.88 83 THR A O 1
ATOM 666 N N . LEU A 1 84 ? 5.714 2.027 -3.148 1.00 90.38 84 LEU A N 1
ATOM 667 C CA . LEU A 1 84 ? 6.325 1.265 -2.067 1.00 90.38 84 LEU A CA 1
ATOM 668 C C . LEU A 1 84 ? 6.194 2.022 -0.740 1.00 90.38 84 LEU A C 1
ATOM 670 O O . LEU A 1 84 ? 5.835 1.419 0.271 1.00 90.38 84 LEU A O 1
ATOM 674 N N . LEU A 1 85 ? 6.418 3.340 -0.751 1.00 90.94 85 LEU A N 1
ATOM 675 C CA . LEU A 1 85 ? 6.267 4.193 0.427 1.00 90.94 85 LEU A CA 1
ATOM 676 C C . LEU A 1 85 ? 4.841 4.140 0.992 1.00 90.94 85 LEU A C 1
ATOM 678 O O . LEU A 1 85 ? 4.669 3.905 2.186 1.00 90.94 85 LEU A O 1
ATOM 682 N N . SER A 1 86 ? 3.821 4.329 0.150 1.00 90.06 86 SER A N 1
ATOM 683 C CA . SER A 1 86 ? 2.417 4.276 0.564 1.00 90.06 86 SER A CA 1
ATOM 684 C C . SER A 1 86 ? 2.059 2.915 1.152 1.00 90.06 86 SER A C 1
ATOM 686 O O . SER A 1 86 ? 1.425 2.854 2.204 1.00 90.06 86 SER A O 1
ATOM 688 N N . CYS A 1 87 ? 2.510 1.824 0.525 1.00 93.00 87 CYS A N 1
ATOM 689 C CA . CYS A 1 87 ? 2.309 0.479 1.051 1.00 93.00 87 CYS A CA 1
ATOM 690 C C . CYS A 1 87 ? 2.944 0.326 2.443 1.00 93.00 87 CYS A C 1
ATOM 692 O O . CYS A 1 87 ? 2.256 -0.019 3.403 1.00 93.00 87 CYS A O 1
ATOM 694 N N . LEU A 1 88 ? 4.236 0.634 2.582 1.00 93.19 88 LEU A N 1
ATOM 695 C CA . LEU A 1 88 ? 4.958 0.496 3.849 1.00 93.19 88 LEU A CA 1
ATOM 696 C C . LEU A 1 88 ? 4.379 1.377 4.959 1.00 93.19 88 LEU A C 1
ATOM 698 O O . LEU A 1 88 ? 4.289 0.922 6.095 1.00 93.19 88 LEU A O 1
ATOM 702 N N . LEU A 1 89 ? 3.941 2.599 4.648 1.00 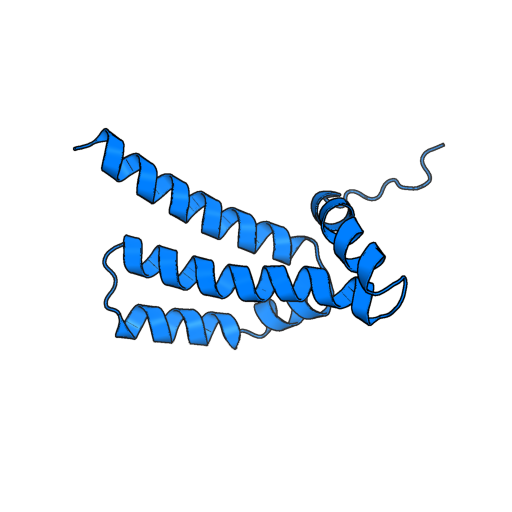94.06 89 LEU A N 1
ATOM 703 C CA . LEU A 1 89 ? 3.290 3.479 5.620 1.00 94.06 89 LEU A CA 1
ATOM 704 C C . LEU A 1 89 ? 1.981 2.889 6.141 1.00 94.06 89 LEU A C 1
ATOM 706 O O . LEU A 1 89 ? 1.756 2.872 7.349 1.00 94.06 89 LEU A O 1
ATOM 710 N N . ILE A 1 90 ? 1.129 2.376 5.252 1.00 94.62 90 ILE A N 1
ATOM 711 C CA . ILE A 1 90 ? -0.164 1.801 5.636 1.00 94.62 90 ILE A CA 1
ATOM 712 C C . ILE A 1 90 ? 0.037 0.560 6.514 1.00 94.62 90 ILE A C 1
ATOM 714 O O . ILE A 1 90 ? -0.579 0.453 7.576 1.00 94.62 90 ILE A O 1
ATOM 718 N N . PHE A 1 91 ? 0.937 -0.349 6.128 1.00 93.56 91 PHE A N 1
ATOM 719 C CA . PHE A 1 91 ? 1.250 -1.518 6.957 1.00 93.56 91 PHE A CA 1
ATOM 720 C C . PHE A 1 91 ? 1.964 -1.137 8.255 1.00 93.56 91 PHE A C 1
ATOM 722 O O . PHE A 1 91 ? 1.668 -1.710 9.301 1.00 93.56 91 PHE A O 1
ATOM 729 N N . GLY A 1 92 ? 2.852 -0.143 8.225 1.00 93.31 92 GLY A N 1
ATOM 730 C CA . GLY A 1 92 ? 3.513 0.389 9.414 1.00 93.31 92 GLY A CA 1
ATOM 731 C C . GLY A 1 92 ? 2.508 0.922 10.433 1.00 93.31 92 GLY A C 1
ATOM 732 O O . GLY A 1 92 ? 2.566 0.552 11.604 1.00 93.31 92 GLY A O 1
ATOM 733 N N . LEU A 1 93 ? 1.528 1.712 9.986 1.00 92.75 93 LEU A N 1
ATOM 734 C CA . LEU A 1 93 ? 0.432 2.195 10.830 1.00 92.75 93 LEU A CA 1
ATOM 735 C C . LEU A 1 93 ? -0.441 1.046 11.344 1.00 92.75 93 LEU A C 1
ATOM 737 O O . LEU A 1 93 ? -0.775 1.013 12.529 1.00 92.75 93 LEU A O 1
ATOM 741 N N . TYR A 1 94 ? -0.769 0.077 10.489 1.00 92.69 94 TYR A N 1
ATOM 742 C CA . TYR A 1 94 ? -1.528 -1.108 10.883 1.00 92.69 94 TYR A CA 1
ATOM 743 C C . TYR A 1 94 ? -0.833 -1.887 12.015 1.00 92.69 94 TYR A C 1
ATOM 745 O O . TYR A 1 94 ? -1.453 -2.179 13.043 1.00 92.69 94 TYR A O 1
ATOM 753 N N . PHE A 1 95 ? 0.467 -2.169 11.882 1.00 91.31 95 PHE A N 1
ATOM 754 C CA . PHE A 1 95 ? 1.245 -2.862 12.913 1.00 91.31 95 PHE A CA 1
ATOM 755 C C . PHE A 1 95 ? 1.490 -2.004 14.160 1.00 91.31 95 PHE A C 1
ATOM 757 O O . PHE A 1 95 ? 1.536 -2.526 15.274 1.00 91.31 95 PHE A O 1
ATOM 764 N N . LEU A 1 96 ? 1.602 -0.686 14.024 1.00 91.44 96 LEU A N 1
ATOM 765 C CA . LEU A 1 96 ? 1.692 0.196 15.184 1.00 91.44 96 LEU A CA 1
ATOM 766 C C . LEU A 1 96 ? 0.407 0.114 16.020 1.00 91.44 96 LEU A C 1
ATOM 768 O O . LEU A 1 96 ? 0.465 -0.058 17.239 1.00 91.44 96 LEU A O 1
ATOM 772 N N . ILE A 1 97 ? -0.757 0.164 15.369 1.00 87.88 97 ILE A N 1
ATOM 773 C CA . ILE A 1 97 ? -2.057 0.076 16.042 1.00 87.88 97 ILE A CA 1
ATOM 774 C C . ILE A 1 97 ? -2.262 -1.318 16.653 1.00 87.88 97 ILE A C 1
ATOM 776 O O . ILE A 1 97 ? -2.766 -1.418 17.773 1.00 87.88 97 ILE A O 1
ATOM 780 N N . ILE A 1 98 ? -1.835 -2.396 15.978 1.00 84.81 98 ILE A N 1
ATOM 781 C CA . ILE A 1 98 ? -1.958 -3.752 16.534 1.00 84.81 98 ILE A CA 1
ATOM 782 C C . ILE A 1 98 ? -1.141 -3.918 17.821 1.00 84.81 98 ILE A C 1
ATOM 784 O O . ILE A 1 98 ? -1.641 -4.496 18.784 1.00 84.81 98 ILE A O 1
ATOM 788 N N . LYS A 1 99 ? 0.083 -3.371 17.865 1.00 74.50 99 LYS A N 1
ATOM 789 C CA . LYS A 1 99 ? 0.969 -3.451 19.035 1.00 74.50 99 LYS A CA 1
ATOM 790 C C . LYS A 1 99 ? 0.519 -2.540 20.172 1.00 74.50 99 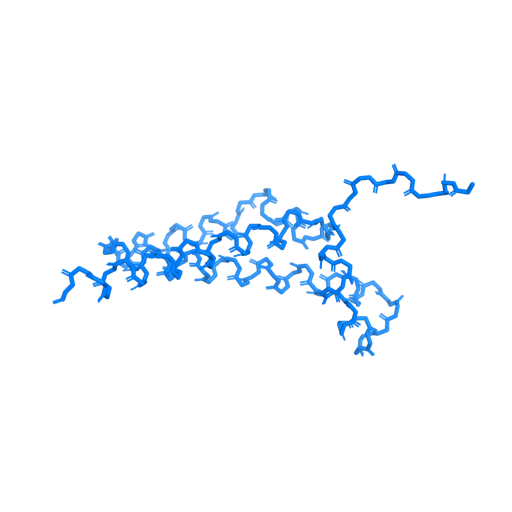LYS A C 1
ATOM 792 O O . LYS A 1 99 ? 0.564 -2.969 21.320 1.00 74.50 99 LYS A O 1
ATOM 797 N N . ARG A 1 100 ? 0.045 -1.322 19.880 1.00 63.75 100 ARG A N 1
ATOM 798 C CA . ARG A 1 100 ? -0.448 -0.389 20.908 1.00 63.75 100 ARG A CA 1
ATOM 799 C C . ARG A 1 100 ? -1.592 -0.992 21.725 1.00 63.75 100 ARG A C 1
ATOM 801 O O . ARG A 1 100 ? -1.577 -0.888 22.943 1.00 63.75 100 ARG A O 1
ATOM 808 N N . PHE A 1 101 ? -2.535 -1.673 21.074 1.00 56.31 101 PHE A N 1
ATOM 809 C CA . PHE A 1 101 ? -3.623 -2.355 21.784 1.00 56.31 101 PHE A CA 1
ATOM 810 C C . PHE A 1 101 ? -3.155 -3.551 22.626 1.00 56.31 101 PHE A C 1
ATOM 812 O O . PHE A 1 101 ? -3.802 -3.865 23.614 1.00 56.31 101 PHE A O 1
ATOM 819 N N . PHE A 1 102 ? -2.045 -4.201 22.265 1.00 52.03 102 PHE A N 1
ATOM 820 C CA . PHE A 1 102 ? -1.500 -5.340 23.014 1.00 52.03 102 PHE A CA 1
ATOM 821 C C . PHE A 1 102 ? -0.720 -4.920 24.271 1.00 52.03 102 PHE A C 1
ATOM 823 O O . PHE A 1 102 ? -0.580 -5.710 25.189 1.00 52.03 102 PHE A O 1
ATOM 830 N N . ILE A 1 103 ? -0.190 -3.694 24.308 1.00 58.03 103 ILE A N 1
ATOM 831 C CA . ILE A 1 103 ? 0.594 -3.168 25.443 1.00 58.03 103 ILE A CA 1
ATOM 832 C C . ILE A 1 103 ? -0.299 -2.497 26.501 1.00 58.03 103 ILE A C 1
ATOM 834 O O . ILE A 1 103 ? 0.121 -2.323 27.639 1.00 58.03 103 ILE A O 1
ATOM 838 N N . SER A 1 104 ? -1.520 -2.095 26.136 1.00 51.19 104 SER A N 1
ATOM 839 C CA . SER A 1 104 ? -2.478 -1.444 27.044 1.00 51.19 104 SER A CA 1
ATOM 840 C C . SER A 1 104 ? -3.538 -2.385 27.637 1.00 51.19 104 SER A C 1
ATOM 842 O O . SER A 1 104 ? -4.408 -1.896 28.355 1.00 51.19 104 SER A O 1
ATOM 844 N N . ALA A 1 105 ? -3.493 -3.684 27.326 1.00 49.59 105 ALA A N 1
ATOM 845 C CA . ALA A 1 105 ? -4.358 -4.728 27.887 1.00 49.59 105 ALA A CA 1
ATOM 846 C C . ALA A 1 105 ? -3.564 -5.596 28.870 1.00 49.59 105 ALA A C 1
ATOM 848 O O . ALA A 1 105 ? -4.162 -6.009 29.886 1.00 49.59 105 ALA A O 1
#

Nearest PDB structures (foldseek):
  8zyv-assembly1_E  TM=2.575E-01  e=9.687E+00  Vibrio alginolyticus

Solvent-accessible surface area (backbone atoms only — not comparable to full-atom values): 5682 Å² total; per-residue (Å²): 141,78,91,71,88,64,94,64,72,60,66,48,60,65,66,29,47,66,37,27,70,74,57,34,98,41,75,60,12,62,34,50,42,30,36,53,33,36,55,50,27,40,54,33,45,32,52,35,35,50,73,71,69,46,55,71,67,58,29,50,51,54,31,50,51,51,65,67,32,65,67,54,49,50,35,14,64,70,48,44,55,61,21,52,50,53,23,52,50,38,45,50,51,38,53,49,54,57,50,55,61,64,75,76,108

Sequence (105 aa):
MHSFSEWRAPGLMYVMMPFISIFGLDEWGVRVGPVVFGVLSILGFYLLLLKINVSKNICLISAFLLAVTPWHIQYSRSGFEITLLSCLLIFGLYFLIIKRFFISA

Secondary structure (DSSP, 8-state):
--S------THHHHHHHHHHHHH-SSHHHHHHHHHHHHHHHHHHHHHHHHHTT--HHHHHHHHHHHHH-HHHHHHHHHT-THHHHHHHHHHHHHHHHHHHHHH--

Radius of gyration: 16.42 Å; Cα contacts (8 Å, |Δi|>4): 98; chains: 1; bounding box: 52×26×48 Å